Protein AF-A0A353YWE7-F1 (afdb_monomer_lite)

Foldseek 3Di:
DPCVVVLVVQQVVLVVLLVQCVQQVHNSVVLSVCCSVPVVPSVVVCVVPRHPGPDPVVPPPPPPPPD

Radius of gyration: 17.01 Å; chains: 1; bounding box: 43×19×56 Å

pLDDT: mean 84.0, std 13.83, range [54.69, 95.94]

Secondary structure (DSSP, 8-state):
-TTHHHHHHHHHHHHHHHHHHHHTTS-HHHHHHHHHHHHHHHHHHHHHHPPPP--GGGGSSSSS---

Structure (mmCIF, N/CA/C/O backbone):
data_AF-A0A353YWE7-F1
#
_entry.id   AF-A0A353YWE7-F1
#
loop_
_atom_site.group_PDB
_atom_site.id
_atom_site.type_symbol
_atom_site.label_atom_id
_atom_site.label_alt_id
_atom_site.label_comp_id
_atom_site.label_asym_id
_atom_site.label_entity_id
_atom_site.label_seq_id
_atom_site.pdbx_PDB_ins_code
_atom_site.Cartn_x
_atom_site.Cartn_y
_atom_site.Cartn_z
_atom_site.occupancy
_atom_site.B_iso_or_equiv
_atom_site.auth_seq_id
_atom_site.auth_comp_id
_atom_site.auth_asym_id
_atom_site.auth_atom_id
_atom_site.pdbx_PDB_model_num
ATOM 1 N N . MET A 1 1 ? 17.444 0.318 -16.547 1.00 59.59 1 MET A N 1
ATOM 2 C CA . MET A 1 1 ? 16.865 1.423 -15.744 1.00 59.59 1 MET A CA 1
ATOM 3 C C . MET A 1 1 ? 15.395 1.699 -16.081 1.00 59.59 1 MET A C 1
ATOM 5 O O . MET A 1 1 ? 14.825 2.619 -15.518 1.00 59.59 1 MET A O 1
ATOM 9 N N . GLU A 1 2 ? 14.745 0.895 -16.928 1.00 69.06 2 GLU A N 1
ATOM 10 C CA . GLU A 1 2 ? 13.454 1.268 -17.528 1.00 69.06 2 GLU A CA 1
ATOM 11 C C . GLU A 1 2 ? 12.217 0.907 -16.678 1.00 69.06 2 GLU A C 1
ATOM 13 O O . GLU A 1 2 ? 11.150 1.453 -16.918 1.00 69.06 2 GLU A O 1
ATOM 18 N N . ASN A 1 3 ? 12.350 0.102 -15.609 1.00 71.06 3 ASN A N 1
ATOM 19 C CA . ASN A 1 3 ? 11.190 -0.406 -14.847 1.00 71.06 3 ASN A CA 1
ATOM 20 C C . ASN A 1 3 ? 11.171 -0.037 -13.347 1.00 71.06 3 ASN A C 1
ATOM 22 O O . ASN A 1 3 ? 10.319 -0.519 -12.602 1.00 71.06 3 ASN A O 1
ATOM 26 N N . PHE A 1 4 ? 12.073 0.829 -12.870 1.00 84.88 4 PHE A N 1
ATOM 27 C CA . PHE A 1 4 ? 12.113 1.209 -11.445 1.00 84.88 4 PHE A CA 1
ATOM 28 C C . PHE A 1 4 ? 10.953 2.117 -11.026 1.00 84.88 4 PHE A C 1
ATOM 30 O O . PHE A 1 4 ? 10.537 2.090 -9.871 1.00 84.88 4 PHE A O 1
ATOM 37 N N . ILE A 1 5 ? 10.390 2.873 -11.970 1.00 89.12 5 ILE A N 1
ATOM 38 C CA . ILE A 1 5 ? 9.253 3.767 -11.727 1.00 89.12 5 ILE A CA 1
ATOM 39 C C . ILE A 1 5 ? 8.049 2.994 -11.177 1.00 89.12 5 ILE A C 1
ATOM 41 O O . ILE A 1 5 ? 7.439 3.440 -10.211 1.00 89.12 5 ILE A O 1
ATOM 45 N N . GLY A 1 6 ? 7.750 1.806 -11.715 1.00 88.31 6 GLY A N 1
ATOM 46 C CA . GLY A 1 6 ? 6.638 0.984 -11.226 1.00 88.31 6 GLY A CA 1
ATOM 47 C C . GLY A 1 6 ? 6.819 0.547 -9.770 1.00 88.31 6 GLY A C 1
ATOM 48 O O . GLY A 1 6 ? 5.883 0.622 -8.978 1.00 88.31 6 GLY A O 1
ATOM 49 N N . ILE A 1 7 ? 8.043 0.167 -9.394 1.00 90.50 7 ILE A N 1
ATOM 50 C CA .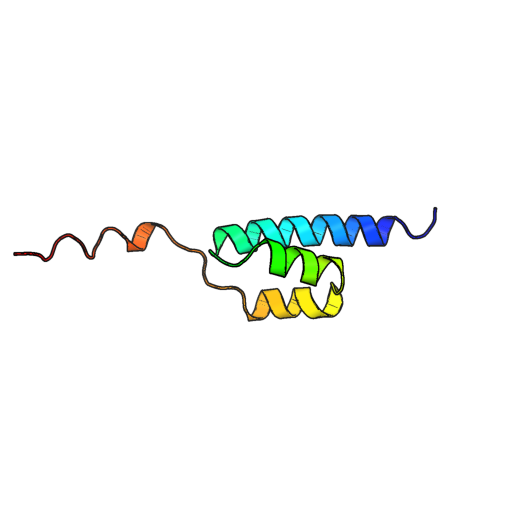 ILE A 1 7 ? 8.380 -0.237 -8.021 1.00 90.50 7 ILE A CA 1
ATOM 51 C C . ILE A 1 7 ? 8.281 0.957 -7.064 1.00 90.50 7 ILE A C 1
ATOM 53 O O . ILE A 1 7 ? 7.737 0.819 -5.970 1.00 90.50 7 ILE A O 1
ATOM 57 N N . ILE A 1 8 ? 8.761 2.134 -7.478 1.00 93.19 8 ILE A N 1
ATOM 58 C CA . ILE A 1 8 ? 8.663 3.365 -6.680 1.00 93.19 8 ILE A CA 1
ATOM 59 C C . ILE A 1 8 ? 7.195 3.738 -6.455 1.00 93.19 8 ILE A C 1
ATOM 61 O O . ILE A 1 8 ? 6.808 4.029 -5.324 1.00 93.19 8 ILE A O 1
ATOM 65 N N . ILE A 1 9 ? 6.364 3.677 -7.501 1.00 92.12 9 ILE A N 1
ATOM 66 C CA . ILE A 1 9 ? 4.923 3.937 -7.391 1.00 92.12 9 ILE A CA 1
ATOM 67 C C . ILE A 1 9 ? 4.281 2.951 -6.411 1.00 92.12 9 ILE A C 1
ATOM 69 O O . ILE A 1 9 ? 3.574 3.377 -5.499 1.00 92.12 9 ILE A O 1
ATOM 73 N N . ALA A 1 10 ? 4.565 1.652 -6.545 1.00 91.94 10 ALA A N 1
ATOM 74 C CA . ALA A 1 10 ? 4.029 0.639 -5.639 1.00 91.94 10 ALA A CA 1
ATOM 75 C C . ALA A 1 10 ? 4.446 0.884 -4.179 1.00 91.94 10 ALA A C 1
ATOM 77 O O . ALA A 1 10 ? 3.612 0.777 -3.280 1.00 91.94 10 ALA A O 1
ATOM 78 N N . LEU A 1 11 ? 5.701 1.278 -3.940 1.00 94.44 11 LEU A N 1
ATOM 79 C CA . LEU A 1 11 ? 6.207 1.638 -2.611 1.00 94.44 11 LEU A CA 1
ATOM 80 C C . LEU A 1 11 ? 5.457 2.832 -2.013 1.00 94.44 11 LEU A C 1
ATOM 82 O O . LEU A 1 11 ? 5.006 2.768 -0.870 1.00 94.44 11 LEU A O 1
ATOM 86 N N . VAL A 1 12 ? 5.299 3.913 -2.782 1.00 95.94 12 VAL A N 1
ATOM 87 C CA . VAL A 1 12 ? 4.597 5.118 -2.320 1.00 95.94 12 VAL A CA 1
ATOM 88 C C . VAL A 1 12 ? 3.144 4.791 -1.978 1.00 95.94 12 VAL A C 1
ATOM 90 O O . VAL A 1 12 ? 2.674 5.152 -0.898 1.00 95.94 12 VAL A O 1
ATOM 93 N N . VAL A 1 13 ? 2.443 4.062 -2.850 1.00 95.31 13 VAL A N 1
ATOM 94 C CA . VAL A 1 13 ? 1.043 3.677 -2.618 1.00 95.31 13 VAL A CA 1
ATOM 95 C C . VAL A 1 13 ? 0.916 2.778 -1.384 1.00 95.31 13 VAL A C 1
ATOM 97 O O . VAL A 1 13 ? 0.038 3.014 -0.555 1.00 95.31 13 VAL A O 1
ATOM 100 N N . ALA A 1 14 ? 1.813 1.806 -1.203 1.00 94.06 14 ALA A N 1
ATOM 101 C CA . ALA A 1 14 ? 1.809 0.936 -0.028 1.00 94.06 14 ALA A CA 1
ATOM 102 C C . ALA A 1 14 ? 1.988 1.720 1.284 1.00 94.06 14 ALA A C 1
ATOM 104 O O . ALA A 1 14 ? 1.264 1.468 2.247 1.00 94.06 14 ALA A O 1
ATOM 105 N N . ILE A 1 15 ? 2.889 2.711 1.317 1.00 95.56 15 ILE A N 1
ATOM 106 C CA . ILE A 1 15 ? 3.089 3.578 2.493 1.00 95.56 15 ILE A CA 1
ATOM 107 C C . ILE A 1 15 ? 1.833 4.410 2.783 1.00 95.56 15 ILE A C 1
ATOM 109 O O . ILE A 1 15 ? 1.439 4.554 3.942 1.00 95.56 15 ILE A O 1
ATOM 113 N N . LEU A 1 16 ? 1.183 4.955 1.751 1.00 95.38 16 LEU A N 1
ATOM 114 C CA . LEU A 1 16 ? -0.048 5.731 1.921 1.00 95.38 16 LEU A CA 1
ATOM 115 C C . LEU A 1 16 ? -1.188 4.872 2.475 1.00 95.38 16 LEU A C 1
ATOM 117 O O . LEU A 1 16 ? -1.852 5.287 3.426 1.00 95.38 16 LEU A O 1
ATOM 121 N N . VAL A 1 17 ? -1.367 3.663 1.940 1.00 95.12 17 VAL A N 1
ATOM 122 C CA . VAL A 1 17 ? -2.368 2.711 2.436 1.00 95.12 17 VAL A CA 1
ATOM 123 C C . VAL A 1 17 ? -2.057 2.280 3.868 1.00 95.12 17 VAL A C 1
ATOM 125 O O . VAL A 1 17 ? -2.966 2.237 4.689 1.00 95.12 17 VAL A O 1
ATOM 128 N N . ALA A 1 18 ? -0.791 2.031 4.212 1.00 95.75 18 ALA A N 1
ATOM 129 C CA . ALA A 1 18 ? -0.396 1.691 5.579 1.00 95.75 18 ALA A CA 1
ATOM 130 C C . ALA A 1 18 ? -0.801 2.788 6.578 1.00 95.75 18 ALA A C 1
ATOM 132 O O . ALA A 1 18 ? -1.376 2.504 7.630 1.00 95.75 18 ALA A O 1
ATOM 133 N N . LYS A 1 19 ? -0.537 4.053 6.224 1.00 94.81 19 LYS A N 1
ATOM 134 C CA . LYS A 1 19 ? -0.892 5.215 7.051 1.00 94.81 19 LYS A CA 1
ATOM 135 C C . LYS A 1 19 ? -2.404 5.375 7.185 1.00 94.81 19 LYS A C 1
ATOM 137 O O . LYS A 1 19 ? -2.877 5.669 8.279 1.00 94.81 19 LYS A O 1
ATOM 142 N N . ASP A 1 20 ? -3.151 5.192 6.101 1.00 92.62 20 ASP A N 1
ATOM 143 C CA . ASP A 1 20 ? -4.615 5.253 6.128 1.00 92.62 20 ASP A CA 1
ATOM 144 C C . ASP A 1 20 ? -5.210 4.100 6.960 1.00 92.62 20 ASP A C 1
ATOM 146 O O . ASP A 1 20 ? -6.075 4.327 7.804 1.00 92.62 20 ASP A O 1
ATOM 150 N N . ALA A 1 21 ? -4.668 2.886 6.831 1.00 93.50 21 ALA A N 1
ATOM 151 C CA . ALA A 1 21 ? -5.106 1.713 7.583 1.00 93.50 21 ALA A CA 1
ATOM 152 C C . ALA A 1 21 ? -4.878 1.898 9.088 1.00 93.50 21 ALA A C 1
ATOM 154 O O . ALA A 1 21 ? -5.759 1.589 9.891 1.00 93.50 21 ALA A O 1
ATOM 155 N N . GLN A 1 22 ? -3.726 2.460 9.467 1.00 92.50 22 GLN A N 1
ATOM 156 C CA . GLN A 1 22 ? -3.398 2.751 10.861 1.00 92.50 22 GLN A CA 1
ATOM 157 C C . GLN A 1 22 ? -4.402 3.728 11.494 1.00 92.50 22 GLN A C 1
ATOM 159 O O . GLN A 1 22 ? -4.851 3.494 12.613 1.00 92.50 22 GLN A O 1
ATOM 164 N N . LYS A 1 23 ? -4.804 4.787 10.775 1.00 90.12 23 LYS A N 1
ATOM 165 C CA . LYS A 1 23 ? -5.820 5.752 11.248 1.00 90.12 23 LYS A CA 1
ATOM 166 C C . LYS A 1 23 ? -7.201 5.122 11.441 1.00 90.12 23 LYS A C 1
ATOM 168 O O . LYS A 1 23 ? -7.981 5.572 12.271 1.00 90.12 23 LYS A O 1
ATOM 173 N N . ARG A 1 24 ? -7.498 4.070 10.681 1.00 89.19 24 ARG A N 1
ATOM 174 C CA . ARG A 1 24 ? -8.764 3.322 10.732 1.00 89.19 24 ARG A CA 1
ATOM 175 C C . ARG A 1 24 ? -8.722 2.138 11.711 1.00 89.19 24 ARG A C 1
ATOM 177 O O . ARG A 1 24 ? -9.640 1.318 11.713 1.00 89.19 24 ARG A O 1
ATOM 184 N N . GLY A 1 25 ? -7.646 1.989 12.495 1.00 88.88 25 GLY A N 1
ATOM 185 C CA . GLY A 1 25 ? -7.446 0.852 13.406 1.00 88.88 25 GLY A CA 1
ATOM 186 C C . GLY A 1 25 ? -7.368 -0.504 12.694 1.00 88.88 25 GLY A C 1
ATOM 187 O O . GLY A 1 25 ? -7.715 -1.540 13.262 1.00 88.88 25 GLY A O 1
ATOM 188 N N . MET A 1 26 ? -6.964 -0.507 11.423 1.00 90.38 26 MET A N 1
ATOM 189 C CA . MET A 1 26 ? -6.769 -1.702 10.606 1.00 90.38 26 MET A CA 1
ATOM 190 C C . MET A 1 26 ? -5.292 -2.119 10.638 1.00 90.38 26 MET A C 1
ATOM 192 O O . MET A 1 26 ? -4.404 -1.302 10.874 1.00 90.38 26 MET A O 1
ATOM 196 N N . ASN A 1 27 ? -5.001 -3.400 10.383 1.00 93.38 27 ASN A N 1
ATOM 197 C CA . ASN A 1 27 ? -3.625 -3.904 10.398 1.00 93.38 27 ASN A CA 1
ATOM 198 C C . ASN A 1 27 ? -2.799 -3.313 9.238 1.00 93.38 27 ASN A C 1
ATOM 200 O O . ASN A 1 27 ? -2.841 -3.814 8.113 1.00 93.38 27 ASN A O 1
ATOM 204 N N . ALA A 1 28 ? -2.041 -2.254 9.528 1.00 92.88 28 ALA A N 1
ATOM 205 C CA . ALA A 1 28 ? -1.273 -1.494 8.547 1.00 92.88 28 ALA A CA 1
ATOM 206 C C . ALA A 1 28 ? -0.272 -2.352 7.760 1.00 92.88 28 ALA A C 1
ATOM 208 O O . ALA A 1 28 ? -0.146 -2.176 6.551 1.00 92.88 28 ALA A O 1
ATOM 209 N N . TRP A 1 29 ? 0.392 -3.314 8.409 1.00 92.88 29 TRP A N 1
ATOM 210 C CA . TRP A 1 29 ? 1.366 -4.187 7.748 1.00 92.88 29 TRP A CA 1
ATOM 211 C C . TRP A 1 29 ? 0.710 -5.127 6.740 1.00 92.88 29 TRP A C 1
ATOM 213 O O . TRP A 1 29 ? 1.195 -5.246 5.616 1.00 92.88 29 TRP A O 1
ATOM 223 N N . ALA A 1 30 ? -0.416 -5.747 7.105 1.00 92.44 30 ALA A N 1
ATOM 224 C CA . ALA A 1 30 ? -1.147 -6.635 6.202 1.00 92.44 30 ALA A CA 1
ATOM 225 C C . ALA A 1 30 ? -1.604 -5.895 4.932 1.00 92.44 30 ALA A C 1
ATOM 227 O O . ALA A 1 30 ? -1.447 -6.406 3.821 1.00 92.44 30 ALA A O 1
ATOM 228 N N . TRP A 1 31 ? -2.100 -4.663 5.087 1.00 94.00 31 TRP A N 1
ATOM 229 C CA . TRP A 1 31 ? -2.523 -3.834 3.958 1.00 94.00 31 TRP A CA 1
ATOM 230 C C . TRP A 1 31 ? -1.352 -3.315 3.121 1.00 94.00 31 TRP A C 1
ATOM 232 O O . TRP A 1 31 ? -1.427 -3.353 1.895 1.00 94.00 31 TRP A O 1
ATOM 242 N N . ALA A 1 32 ? -0.249 -2.903 3.750 1.00 93.12 32 ALA A N 1
ATOM 243 C CA . ALA A 1 32 ? 0.944 -2.435 3.047 1.00 93.12 32 ALA A CA 1
ATOM 244 C C . ALA A 1 32 ? 1.569 -3.534 2.178 1.00 93.12 32 ALA A C 1
ATOM 246 O O . ALA A 1 32 ? 1.822 -3.313 0.995 1.00 93.12 32 ALA A O 1
ATOM 247 N N . PHE A 1 33 ? 1.780 -4.730 2.741 1.00 94.25 33 PHE A N 1
ATOM 248 C CA . PHE A 1 33 ? 2.358 -5.857 2.004 1.00 94.25 33 PHE A CA 1
ATOM 249 C C . PHE A 1 33 ? 1.430 -6.349 0.892 1.00 94.25 33 PHE A C 1
ATOM 251 O O . PHE A 1 33 ? 1.895 -6.605 -0.219 1.00 94.25 33 PHE A O 1
ATOM 258 N N . GLY A 1 34 ? 0.123 -6.422 1.160 1.00 93.00 34 GLY A N 1
ATOM 259 C CA . GLY A 1 34 ? -0.866 -6.781 0.147 1.00 93.00 34 GLY A CA 1
ATOM 260 C C . GLY A 1 34 ? -0.864 -5.814 -1.040 1.00 93.00 34 GLY A C 1
ATOM 261 O O . GLY A 1 34 ? -0.788 -6.244 -2.188 1.00 93.00 34 GLY A O 1
ATOM 262 N N . VAL A 1 35 ? -0.871 -4.503 -0.780 1.00 93.00 35 VAL A N 1
ATOM 263 C CA . VAL A 1 35 ?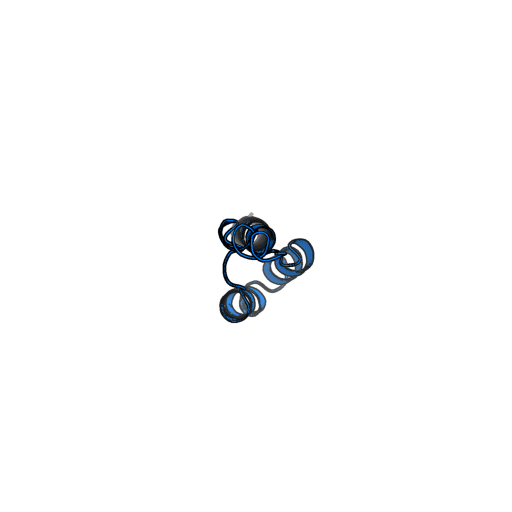 -0.860 -3.473 -1.834 1.00 93.00 35 VAL A CA 1
ATOM 264 C C . VAL A 1 35 ? 0.483 -3.388 -2.557 1.00 93.00 35 VAL A C 1
ATOM 266 O O . VAL A 1 35 ? 0.499 -3.209 -3.771 1.00 93.00 35 VAL A O 1
ATOM 269 N N . PHE A 1 36 ? 1.606 -3.547 -1.857 1.00 91.38 36 PHE A N 1
ATOM 270 C CA . PHE A 1 36 ? 2.926 -3.506 -2.487 1.00 91.38 36 PHE A CA 1
ATOM 271 C C . PHE A 1 36 ? 3.134 -4.662 -3.479 1.00 91.38 36 PHE A C 1
ATOM 273 O O . PHE A 1 36 ? 3.658 -4.448 -4.570 1.00 91.38 36 PHE A O 1
ATOM 280 N N . LEU A 1 37 ? 2.700 -5.876 -3.119 1.00 91.44 37 LEU A N 1
ATOM 281 C CA . LEU A 1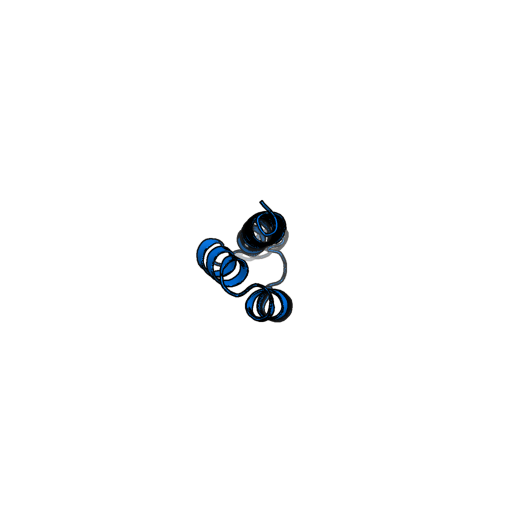 37 ? 2.882 -7.076 -3.943 1.00 91.44 37 LEU A CA 1
ATOM 282 C C . LEU A 1 37 ? 1.801 -7.234 -5.021 1.00 91.44 37 LEU A C 1
ATOM 284 O O . LEU A 1 37 ? 2.081 -7.744 -6.103 1.00 91.44 37 LEU A O 1
ATOM 288 N N . LEU A 1 38 ? 0.565 -6.821 -4.726 1.00 92.00 38 LEU A N 1
ATOM 289 C CA . LEU A 1 38 ? -0.623 -7.104 -5.537 1.00 92.00 38 LEU A CA 1
ATOM 290 C C . LEU A 1 38 ? -1.491 -5.849 -5.733 1.00 92.00 38 LEU A C 1
ATOM 292 O O . LEU A 1 38 ? -2.716 -5.910 -5.619 1.00 92.00 38 LEU A O 1
ATOM 296 N N . LEU A 1 39 ? -0.853 -4.713 -6.041 1.00 89.06 39 LEU A N 1
ATOM 297 C CA . LEU A 1 39 ? -1.447 -3.372 -6.176 1.00 89.06 39 LEU A CA 1
ATOM 298 C C . LEU A 1 39 ? -2.833 -3.363 -6.839 1.00 89.06 39 LEU A C 1
ATOM 300 O O 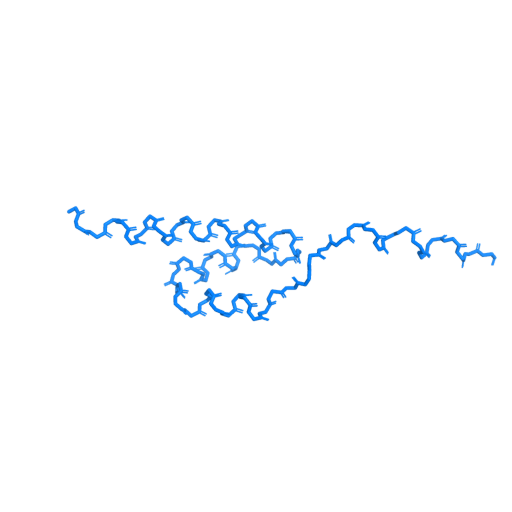. LEU A 1 39 ? -3.776 -2.808 -6.289 1.00 89.06 39 LEU A O 1
ATOM 304 N N . ILE A 1 40 ? -2.976 -4.021 -7.990 1.00 89.06 40 ILE A N 1
ATOM 305 C CA . ILE A 1 40 ? -4.216 -4.018 -8.782 1.00 89.06 40 ILE A CA 1
ATOM 306 C C . ILE A 1 40 ? -5.387 -4.700 -8.059 1.00 89.06 40 ILE A C 1
ATOM 308 O O . ILE A 1 40 ? -6.532 -4.327 -8.282 1.00 89.06 40 ILE A O 1
ATOM 312 N N . VAL A 1 41 ? -5.122 -5.671 -7.182 1.00 92.06 41 VAL A N 1
ATOM 313 C CA . VAL A 1 41 ? -6.161 -6.427 -6.461 1.00 92.06 41 VAL A CA 1
ATOM 314 C C . VAL A 1 41 ? -6.376 -5.859 -5.062 1.00 92.06 41 VAL A C 1
ATOM 316 O O . VAL A 1 41 ? -7.507 -5.608 -4.654 1.00 92.06 41 VAL A O 1
ATOM 319 N N . PHE A 1 42 ? -5.296 -5.624 -4.319 1.00 91.31 42 PHE A N 1
ATOM 320 C CA . PHE A 1 42 ? -5.386 -5.206 -2.922 1.00 91.31 42 PHE A CA 1
ATOM 321 C C . PHE A 1 42 ? -5.776 -3.742 -2.754 1.00 91.31 42 PHE A C 1
ATOM 323 O O . PHE A 1 42 ? -6.398 -3.410 -1.750 1.00 91.31 42 PHE A O 1
ATOM 330 N N . LEU A 1 43 ? -5.458 -2.870 -3.715 1.00 91.38 43 LEU A N 1
ATOM 331 C CA . LEU A 1 43 ? -5.850 -1.465 -3.643 1.00 91.38 43 LEU A CA 1
ATOM 332 C C . LEU A 1 43 ? -7.375 -1.265 -3.767 1.00 91.38 43 LEU A C 1
ATOM 334 O O . LEU A 1 43 ? -7.944 -0.629 -2.880 1.00 91.38 43 LEU A O 1
ATOM 338 N N . PRO A 1 44 ? -8.084 -1.812 -4.780 1.00 92.00 44 PRO A N 1
ATOM 339 C CA . PRO A 1 44 ? -9.544 -1.721 -4.809 1.00 92.00 44 PRO A CA 1
ATOM 340 C C . PRO A 1 44 ? -10.185 -2.476 -3.641 1.00 92.00 44 PRO A C 1
ATOM 342 O O . PRO A 1 44 ? -11.147 -1.980 -3.057 1.00 92.00 44 PRO A O 1
ATOM 345 N N . LEU A 1 45 ? -9.623 -3.623 -3.240 1.00 94.12 45 LEU A N 1
ATOM 346 C CA . LEU A 1 45 ? -10.101 -4.362 -2.071 1.00 94.12 45 LEU A CA 1
ATOM 347 C C . LEU A 1 45 ? -10.005 -3.520 -0.790 1.00 94.12 45 LEU A C 1
ATOM 349 O O . LEU A 1 45 ? -10.960 -3.469 -0.019 1.00 94.12 45 LEU A O 1
ATOM 353 N N . TYR A 1 46 ? -8.890 -2.815 -0.586 1.00 90.25 46 TYR A N 1
ATOM 354 C CA . TYR A 1 46 ? -8.710 -1.900 0.537 1.00 90.25 46 TYR A CA 1
ATOM 355 C C . TYR A 1 46 ? -9.779 -0.807 0.543 1.00 90.25 46 TYR A C 1
ATOM 357 O O . TYR A 1 46 ? -10.383 -0.556 1.581 1.00 90.25 46 TYR A O 1
ATOM 365 N N . PHE A 1 47 ? -10.080 -0.202 -0.611 1.00 91.88 47 PHE A N 1
ATOM 366 C CA . PHE A 1 47 ? -11.117 0.829 -0.695 1.00 91.88 47 PHE A CA 1
ATOM 367 C C . PHE A 1 47 ? -12.528 0.319 -0.387 1.00 91.88 47 PHE A C 1
ATOM 369 O O . PHE A 1 47 ? -13.330 1.087 0.140 1.00 91.88 47 PHE A O 1
ATOM 376 N N . ILE A 1 48 ? -12.825 -0.951 -0.676 1.00 93.88 48 ILE A N 1
ATOM 377 C CA . ILE A 1 48 ? -14.119 -1.572 -0.356 1.00 93.88 48 ILE A CA 1
ATOM 378 C C . ILE A 1 48 ? -14.199 -1.938 1.132 1.00 93.88 48 ILE A C 1
ATOM 380 O O . ILE A 1 48 ? -15.226 -1.707 1.765 1.00 93.88 48 ILE A O 1
ATOM 384 N N . LEU A 1 49 ? -13.126 -2.497 1.703 1.00 92.75 49 LEU A N 1
ATOM 385 C CA . LEU A 1 49 ? -13.096 -2.967 3.096 1.00 92.75 49 LEU A CA 1
ATOM 386 C C . LEU A 1 49 ? -12.674 -1.890 4.105 1.00 92.75 49 LEU A C 1
ATOM 388 O O . LEU A 1 49 ? -12.624 -2.176 5.306 1.00 92.75 49 LEU A O 1
ATOM 392 N N . ARG A 1 50 ? -12.331 -0.676 3.655 1.00 86.75 50 ARG A N 1
ATOM 393 C CA . ARG A 1 50 ? -11.876 0.391 4.552 1.00 86.75 50 ARG A CA 1
ATOM 394 C C . ARG A 1 50 ? -12.937 0.664 5.614 1.00 86.75 50 ARG A C 1
ATOM 396 O O . ARG A 1 50 ? -14.099 0.929 5.310 1.00 86.75 50 ARG A O 1
ATOM 403 N N . LYS A 1 51 ? -12.519 0.617 6.876 1.00 86.12 51 LYS A N 1
ATOM 404 C CA . LYS A 1 51 ? -13.372 1.000 8.000 1.00 86.12 51 LYS A CA 1
ATOM 405 C C . LYS A 1 51 ? -13.557 2.525 8.025 1.00 86.12 51 LYS A C 1
ATOM 407 O O . LYS A 1 51 ? -12.682 3.244 7.521 1.00 86.12 51 LYS A O 1
ATOM 412 N N . PRO A 1 52 ? -14.666 3.039 8.590 1.00 85.44 52 PRO A N 1
ATOM 413 C CA . PRO A 1 52 ? -14.767 4.461 8.903 1.00 85.44 52 PRO A CA 1
ATOM 414 C C . PRO A 1 52 ? -13.571 4.885 9.759 1.00 85.44 52 PRO A C 1
ATOM 416 O O . PRO A 1 52 ? -12.966 4.068 10.458 1.00 85.44 52 PRO A O 1
ATOM 419 N N . GLU A 1 53 ? -13.179 6.149 9.634 1.00 80.75 53 GLU A N 1
ATOM 420 C CA . GLU A 1 53 ? -12.118 6.682 10.483 1.00 80.75 53 GLU A CA 1
ATOM 421 C C . GLU A 1 53 ? -12.575 6.604 11.935 1.00 80.75 53 GLU A C 1
ATOM 423 O O . GLU A 1 53 ? -13.759 6.772 12.232 1.00 80.75 53 GLU A O 1
ATOM 428 N N . ILE A 1 54 ? -11.645 6.267 12.826 1.00 78.38 54 ILE A N 1
ATOM 429 C CA . ILE A 1 54 ? -11.948 6.235 14.250 1.00 78.38 54 ILE A CA 1
ATOM 430 C C . ILE A 1 54 ? -12.022 7.693 14.689 1.00 78.38 54 ILE A C 1
ATOM 432 O O . ILE A 1 54 ? -11.001 8.307 14.992 1.00 78.38 54 ILE A O 1
ATOM 436 N N . ASP A 1 55 ? -13.229 8.252 14.667 1.00 68.75 55 ASP A N 1
ATOM 437 C CA . ASP A 1 55 ? -13.493 9.541 15.282 1.00 68.75 55 ASP A CA 1
ATOM 438 C C . ASP A 1 55 ? -13.401 9.358 16.795 1.00 68.75 55 ASP A C 1
ATOM 440 O O . ASP A 1 55 ? -14.249 8.735 17.436 1.00 68.75 55 ASP A O 1
ATOM 444 N N . SER A 1 56 ? -12.353 9.932 17.376 1.00 61.53 56 SER A N 1
ATOM 445 C CA . SER A 1 56 ? -12.115 10.002 18.823 1.00 61.53 56 SER A CA 1
ATOM 446 C C . SER A 1 56 ? -13.248 10.692 19.607 1.00 61.53 56 SER A C 1
ATOM 448 O O . SER A 1 56 ? -13.183 10.760 20.826 1.00 61.53 56 SER A O 1
ATOM 450 N N . ALA A 1 57 ? -14.281 11.208 18.933 1.00 57.81 57 ALA A N 1
ATOM 451 C CA . ALA A 1 57 ? -15.414 11.902 19.538 1.00 57.81 57 ALA A CA 1
ATOM 452 C C . ALA A 1 57 ? -16.473 10.961 20.148 1.00 57.81 57 ALA A C 1
ATOM 454 O O . ALA A 1 57 ? -17.313 11.419 20.916 1.00 57.81 57 ALA A O 1
ATOM 455 N N . HIS A 1 58 ? -16.452 9.656 19.842 1.00 54.94 58 HIS A N 1
ATOM 456 C CA . HIS A 1 58 ? -17.472 8.727 20.351 1.00 54.94 58 HIS A CA 1
ATOM 457 C C . HIS A 1 58 ? -17.158 8.112 21.728 1.00 54.94 58 HIS A C 1
ATOM 459 O O . HIS A 1 58 ? -17.969 7.349 22.242 1.00 54.94 58 HIS A O 1
ATOM 465 N N . SER A 1 59 ? -16.016 8.439 22.344 1.00 54.69 59 SER A N 1
ATOM 466 C CA . SER A 1 59 ? -15.620 7.899 23.656 1.00 54.69 59 SER A CA 1
ATOM 467 C C . SER A 1 59 ? -16.023 8.758 24.862 1.00 54.69 59 SER A C 1
ATOM 469 O O . SER A 1 59 ? -15.715 8.377 25.985 1.00 54.69 59 SER A O 1
ATOM 471 N N . GLU A 1 60 ? -16.691 9.899 24.667 1.00 58.56 60 GLU A N 1
ATOM 472 C CA . GLU A 1 60 ? -16.983 10.843 25.763 1.00 58.56 60 GLU A CA 1
ATOM 473 C C . GLU A 1 60 ? -18.431 10.799 26.280 1.00 58.56 60 GLU A C 1
ATOM 475 O O . GLU A 1 60 ? -18.711 11.366 27.329 1.00 58.56 60 GLU A O 1
ATOM 480 N N . THR A 1 61 ? -19.357 10.106 25.604 1.00 57.91 61 THR A N 1
ATOM 481 C CA . THR A 1 61 ? -20.793 10.130 25.968 1.00 57.91 61 THR A CA 1
ATOM 482 C C . THR A 1 61 ? -21.324 8.877 26.673 1.00 57.91 61 THR A C 1
ATOM 484 O O . THR A 1 61 ? -22.441 8.915 27.176 1.00 57.91 61 THR A O 1
ATOM 487 N N . ASP A 1 62 ? -20.540 7.800 26.789 1.00 60.34 62 ASP A N 1
ATOM 488 C CA . ASP A 1 62 ? -20.954 6.565 27.494 1.00 60.34 62 ASP A CA 1
ATOM 489 C C . ASP A 1 62 ? -20.549 6.533 28.986 1.00 60.34 62 ASP A C 1
ATOM 491 O O . ASP A 1 62 ? -20.878 5.590 29.705 1.00 60.34 62 ASP A O 1
ATOM 495 N N . GLY A 1 63 ? -19.836 7.556 29.477 1.00 58.59 63 GLY A N 1
ATOM 496 C CA . GLY A 1 63 ? -19.331 7.623 30.857 1.00 58.59 63 GLY A CA 1
ATOM 497 C C . GLY A 1 63 ? -20.207 8.382 31.861 1.00 58.59 63 GLY A C 1
ATOM 498 O O . GLY A 1 63 ? -19.955 8.278 33.056 1.00 58.59 63 GLY A O 1
ATOM 499 N N . ASP A 1 64 ? -21.223 9.125 31.408 1.00 61.34 64 ASP A N 1
ATOM 500 C CA . ASP A 1 64 ? -21.994 10.056 32.258 1.00 61.34 64 ASP A CA 1
ATOM 501 C C . ASP A 1 64 ? -23.346 9.489 32.743 1.00 61.34 64 ASP A C 1
ATOM 503 O O . ASP A 1 64 ? -24.192 10.208 33.263 1.00 61.34 64 ASP A O 1
ATOM 507 N N . ASN A 1 65 ? -23.585 8.181 32.576 1.00 61.69 65 ASN A N 1
ATOM 508 C CA . ASN A 1 65 ? -24.828 7.529 33.012 1.00 61.69 65 ASN A CA 1
ATOM 509 C C . ASN A 1 65 ? -24.572 6.337 33.949 1.00 61.69 65 ASN A C 1
ATOM 511 O O . ASN A 1 65 ? -25.086 5.236 33.748 1.00 61.69 65 ASN A O 1
ATOM 515 N N . GLN A 1 66 ? -23.750 6.564 34.976 1.00 54.91 66 GLN A N 1
ATOM 516 C CA . GLN A 1 66 ? -23.707 5.738 36.187 1.00 54.91 66 GLN A CA 1
ATOM 517 C C . GLN A 1 66 ? -24.199 6.577 37.374 1.00 54.91 66 GLN A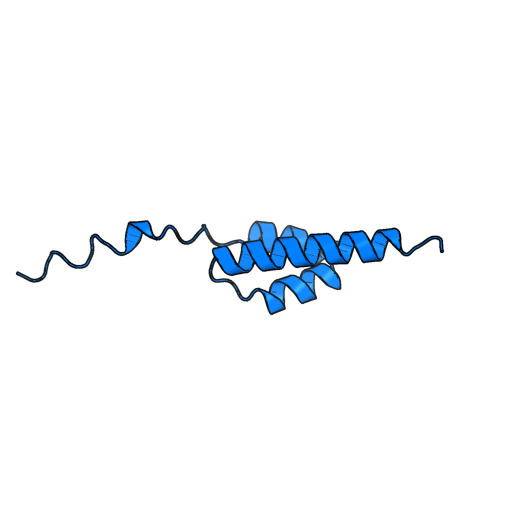 C 1
ATOM 519 O O . GLN A 1 66 ? -23.405 7.039 38.190 1.00 54.91 66 GLN A O 1
ATOM 524 N N . ASN A 1 67 ? -25.514 6.815 37.406 1.00 54.78 67 ASN A N 1
ATOM 525 C CA . ASN A 1 67 ? -26.245 7.288 38.586 1.00 54.78 67 ASN A CA 1
ATOM 526 C C . ASN A 1 67 ? -26.544 6.113 39.523 1.00 54.78 67 ASN A C 1
ATOM 528 O O . ASN A 1 67 ? -27.045 5.084 39.010 1.00 54.78 67 ASN A O 1
#

Sequence (67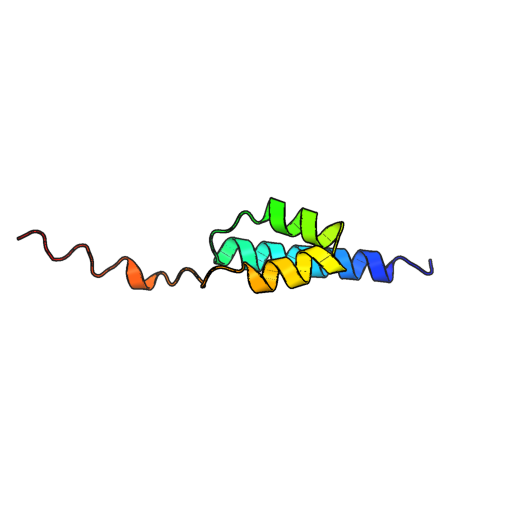 aa):
MENFIGIIIALVVAILVAKDAQKRGMNAWAWAFGVFLLLIVFLPLYFILRKPEIDSAHSETDGDNQN